Protein AF-A0A618RJZ1-F1 (afdb_monomer_lite)

Radius of gyration: 11.88 Å; chains: 1; bounding box: 30×20×28 Å

Sequence (57 aa):
MAIILGGDDSAPLKLMSAGKCVLGLWYHGQGKRAYLHLPVFHSLGEIHSLYHEMIKK

Structure (mmCIF, N/CA/C/O backbone):
data_AF-A0A618RJZ1-F1
#
_entry.id   AF-A0A618RJZ1-F1
#
loop_
_atom_site.group_PDB
_atom_site.id
_atom_site.type_symbol
_atom_site.label_atom_id
_atom_site.label_alt_id
_atom_site.label_comp_id
_atom_site.label_asym_id
_atom_site.label_entity_id
_atom_site.label_seq_id
_atom_site.pdbx_PDB_ins_code
_atom_site.Cartn_x
_atom_site.Cartn_y
_atom_site.Cartn_z
_atom_site.occupancy
_atom_site.B_iso_or_equiv
_atom_site.auth_seq_id
_atom_site.auth_comp_id
_atom_site.auth_asym_id
_atom_site.auth_atom_id
_atom_site.pdbx_PDB_model_num
ATOM 1 N N . MET A 1 1 ? -12.820 -6.871 -10.345 1.00 33.03 1 MET A N 1
ATOM 2 C CA . MET A 1 1 ? -11.806 -7.530 -11.192 1.00 33.03 1 MET A CA 1
ATOM 3 C C . MET A 1 1 ? -10.479 -7.446 -10.449 1.00 33.03 1 MET A C 1
ATOM 5 O O . MET A 1 1 ? -9.919 -6.362 -10.377 1.00 33.03 1 MET A O 1
ATOM 9 N N . ALA A 1 2 ? -10.044 -8.518 -9.787 1.00 41.16 2 ALA A N 1
ATOM 10 C CA . ALA A 1 2 ? -8.745 -8.551 -9.115 1.00 41.16 2 ALA A CA 1
ATOM 11 C C . ALA A 1 2 ? -7.767 -9.265 -10.048 1.00 41.16 2 ALA A C 1
ATOM 13 O O . ALA A 1 2 ? -7.923 -10.457 -10.300 1.00 41.16 2 ALA A O 1
ATOM 14 N N . ILE A 1 3 ? -6.824 -8.521 -10.620 1.00 51.56 3 ILE A N 1
ATOM 15 C CA . ILE A 1 3 ? -5.765 -9.096 -11.446 1.00 51.56 3 ILE A CA 1
ATOM 16 C C . ILE A 1 3 ? -4.622 -9.421 -10.489 1.00 51.56 3 ILE A C 1
ATOM 18 O O . ILE A 1 3 ? -3.912 -8.524 -10.039 1.00 51.56 3 ILE A O 1
ATOM 22 N N . ILE A 1 4 ? -4.493 -10.694 -10.121 1.00 55.97 4 ILE A N 1
ATOM 23 C CA . ILE A 1 4 ? -3.287 -11.199 -9.465 1.00 55.97 4 ILE A CA 1
ATOM 24 C C . ILE A 1 4 ? -2.278 -11.433 -10.593 1.00 55.97 4 ILE A C 1
ATOM 26 O O . ILE A 1 4 ? -2.401 -12.398 -11.344 1.00 55.97 4 ILE A O 1
ATOM 30 N N . LEU A 1 5 ? -1.343 -10.496 -10.767 1.00 54.88 5 LEU A N 1
ATOM 31 C CA . LEU A 1 5 ? -0.266 -10.579 -11.758 1.00 54.88 5 LEU A CA 1
ATOM 32 C C . LEU A 1 5 ? 0.765 -11.612 -11.278 1.00 54.88 5 LEU A C 1
ATOM 34 O O . LEU A 1 5 ? 1.686 -11.293 -10.534 1.00 54.88 5 LEU A O 1
ATOM 38 N N . GLY A 1 6 ? 0.540 -12.871 -11.654 1.00 45.97 6 GLY A N 1
ATOM 39 C CA . GLY A 1 6 ? 1.457 -14.001 -11.470 1.00 45.97 6 GLY A CA 1
ATOM 40 C C . GLY A 1 6 ? 2.281 -14.291 -12.727 1.00 45.97 6 GLY A C 1
ATOM 41 O O . GLY A 1 6 ? 2.416 -15.450 -13.106 1.00 45.97 6 GLY A O 1
ATOM 42 N N . GLY A 1 7 ? 2.757 -13.248 -13.407 1.00 47.41 7 GLY A N 1
ATOM 43 C CA . GLY A 1 7 ? 3.647 -13.333 -14.565 1.00 47.41 7 GLY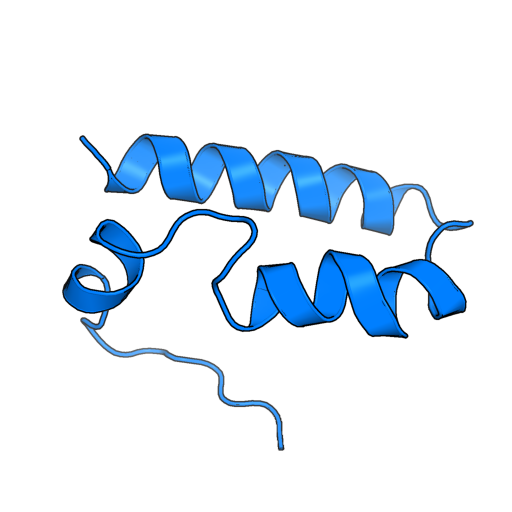 A CA 1
ATOM 44 C C . GLY A 1 7 ? 4.920 -12.531 -14.315 1.00 47.41 7 GLY A C 1
ATOM 45 O O . GLY A 1 7 ? 4.953 -11.704 -13.405 1.00 47.41 7 GLY A O 1
ATOM 46 N N . ASP A 1 8 ? 5.964 -12.789 -15.102 1.00 54.25 8 ASP A N 1
ATOM 47 C CA . ASP A 1 8 ? 7.268 -12.104 -15.095 1.00 54.25 8 ASP A CA 1
ATOM 48 C C . ASP A 1 8 ? 7.151 -10.628 -15.564 1.00 54.25 8 ASP A C 1
ATOM 50 O O . ASP A 1 8 ? 7.791 -10.173 -16.505 1.00 54.25 8 ASP A O 1
ATOM 54 N N . ASP A 1 9 ? 6.270 -9.869 -14.906 1.00 56.19 9 ASP A N 1
ATOM 55 C CA . ASP A 1 9 ? 5.858 -8.492 -15.201 1.00 56.19 9 ASP A CA 1
ATOM 56 C C . ASP A 1 9 ? 6.610 -7.485 -14.313 1.00 56.19 9 ASP A C 1
ATOM 58 O O . ASP A 1 9 ? 6.177 -6.351 -14.079 1.00 56.19 9 ASP A O 1
ATOM 62 N N . SER A 1 10 ? 7.763 -7.892 -13.780 1.00 56.34 10 SER A N 1
ATOM 63 C CA . SER A 1 10 ? 8.586 -7.040 -12.921 1.00 56.34 10 SER A CA 1
ATOM 64 C C . SER A 1 10 ? 9.130 -5.819 -13.675 1.00 56.34 10 SER A C 1
ATOM 66 O O . SER A 1 10 ? 9.347 -4.772 -13.068 1.00 56.34 10 SER A O 1
ATOM 68 N N . ALA A 1 11 ? 9.276 -5.902 -15.003 1.00 55.19 11 ALA A N 1
ATOM 69 C CA . ALA A 1 11 ? 9.785 -4.822 -15.849 1.00 55.19 11 ALA A CA 1
ATOM 70 C C . ALA A 1 11 ? 8.910 -3.543 -15.834 1.00 55.19 11 ALA A C 1
ATOM 72 O O . ALA A 1 11 ? 9.444 -2.471 -15.531 1.00 55.19 11 ALA A O 1
ATOM 73 N N . PRO A 1 12 ? 7.583 -3.590 -16.087 1.00 57.88 12 PRO A N 1
ATOM 74 C CA . PRO A 1 12 ? 6.724 -2.412 -15.930 1.00 57.88 12 PRO A CA 1
ATOM 75 C C . PRO A 1 12 ? 6.608 -1.940 -14.470 1.00 57.88 12 PRO A C 1
ATOM 77 O O . PRO A 1 12 ? 6.552 -0.734 -14.222 1.00 57.88 12 PRO A O 1
ATOM 80 N N . LEU A 1 13 ? 6.648 -2.852 -13.490 1.00 57.41 13 LEU A N 1
ATOM 81 C CA . LEU A 1 13 ? 6.663 -2.500 -12.062 1.00 57.41 13 LEU A CA 1
ATOM 82 C C . LEU A 1 13 ? 7.945 -1.770 -11.633 1.00 57.41 13 LEU A C 1
ATOM 84 O O . LEU A 1 13 ? 7.881 -0.891 -10.774 1.00 57.41 13 LEU A O 1
ATOM 88 N N . LYS A 1 14 ? 9.089 -2.081 -12.253 1.00 58.09 14 LYS A N 1
ATOM 89 C CA . LYS A 1 14 ? 10.387 -1.437 -12.003 1.00 58.09 14 LYS A CA 1
ATOM 90 C C . LYS A 1 14 ? 10.384 0.043 -12.400 1.00 58.09 14 LYS A C 1
ATOM 92 O O . LYS A 1 14 ? 11.019 0.861 -11.734 1.00 58.09 14 LYS A O 1
ATOM 97 N N . LEU A 1 15 ? 9.622 0.409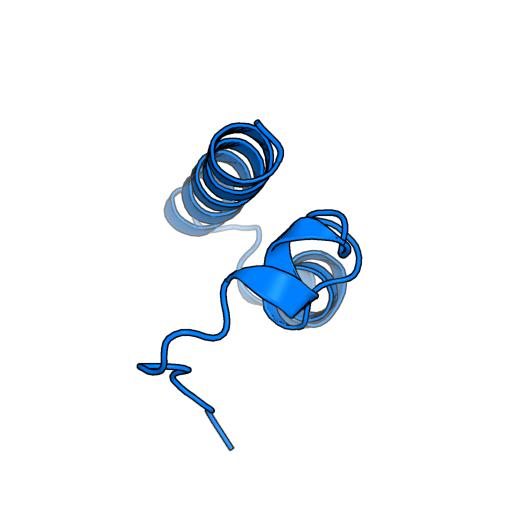 -13.436 1.00 62.00 15 LEU A N 1
ATOM 98 C CA . LEU A 1 15 ? 9.463 1.802 -13.872 1.00 62.00 15 LEU A CA 1
ATOM 99 C C . LEU A 1 15 ? 8.451 2.592 -13.027 1.00 62.00 15 LEU A C 1
ATOM 101 O O . LEU A 1 15 ? 8.557 3.815 -12.910 1.00 62.00 15 LEU A O 1
ATOM 105 N N . MET A 1 16 ? 7.450 1.921 -12.454 1.00 70.88 16 MET A N 1
ATOM 106 C CA . MET A 1 16 ? 6.388 2.585 -11.701 1.00 70.88 16 MET A CA 1
ATOM 107 C C . MET A 1 16 ? 6.801 2.817 -10.242 1.00 70.88 16 MET A C 1
ATOM 109 O O . MET A 1 16 ? 7.306 1.935 -9.551 1.00 70.88 16 MET A O 1
ATOM 113 N N . SER A 1 17 ? 6.581 4.032 -9.734 1.00 80.38 17 SER A N 1
ATOM 114 C CA . SER A 1 17 ? 6.730 4.302 -8.302 1.00 80.38 17 SER A CA 1
ATOM 115 C C . SER A 1 17 ? 5.596 3.650 -7.506 1.00 80.38 17 SER A C 1
ATOM 117 O O . SER A 1 17 ? 4.485 3.498 -8.019 1.00 80.38 17 SER A O 1
ATOM 119 N N . ALA A 1 18 ? 5.847 3.352 -6.227 1.00 84.88 18 ALA A N 1
ATOM 120 C CA . ALA A 1 18 ? 4.853 2.773 -5.320 1.00 84.88 18 ALA A CA 1
ATOM 121 C C . ALA A 1 18 ? 3.533 3.567 -5.268 1.00 84.88 18 ALA A C 1
ATOM 123 O O . ALA A 1 18 ? 2.473 2.988 -5.090 1.00 84.88 18 ALA A O 1
ATOM 124 N N . GLY A 1 19 ? 3.561 4.886 -5.483 1.00 86.56 19 GLY A N 1
ATOM 125 C CA . GLY A 1 19 ? 2.347 5.711 -5.516 1.00 86.56 19 GLY A CA 1
ATOM 126 C C . GLY A 1 19 ? 1.545 5.649 -6.823 1.00 86.56 19 GLY A C 1
ATOM 127 O O . GLY A 1 19 ? 0.415 6.128 -6.855 1.00 86.56 19 GLY A O 1
ATOM 128 N N . LYS A 1 20 ? 2.110 5.104 -7.909 1.00 87.88 20 LYS A N 1
ATOM 129 C CA . LYS A 1 20 ? 1.487 5.095 -9.246 1.00 87.88 20 LYS A CA 1
ATOM 130 C C . LYS A 1 20 ? 1.050 3.712 -9.720 1.00 87.88 20 LYS A C 1
ATOM 132 O O . LYS A 1 20 ? 0.287 3.636 -10.679 1.00 87.88 20 LYS A O 1
ATOM 137 N N . CYS A 1 21 ? 1.520 2.632 -9.099 1.00 89.50 21 CYS A N 1
ATOM 138 C CA . CYS A 1 21 ? 1.059 1.290 -9.443 1.00 89.50 21 CYS A CA 1
ATOM 139 C C . CYS A 1 21 ? -0.417 1.092 -9.039 1.00 89.50 21 CYS A C 1
ATOM 141 O O . CYS A 1 21 ? -0.969 1.854 -8.240 1.00 89.50 21 CYS A O 1
ATOM 143 N N . VAL A 1 22 ? -1.062 0.051 -9.576 1.00 91.06 22 VAL A N 1
ATOM 144 C CA . VAL A 1 22 ? -2.486 -0.247 -9.318 1.00 91.06 22 VAL A CA 1
ATOM 145 C C . VAL A 1 22 ? -2.777 -0.341 -7.817 1.00 91.06 22 VAL A C 1
ATOM 147 O O . VAL A 1 22 ? -3.756 0.236 -7.340 1.00 91.06 22 VAL A O 1
ATOM 150 N N . LEU A 1 23 ? -1.893 -1.006 -7.063 1.00 92.19 23 LEU A N 1
ATOM 151 C CA . LEU A 1 23 ? -2.027 -1.117 -5.614 1.00 92.19 23 LEU A CA 1
ATOM 152 C C . LEU A 1 23 ? -1.851 0.238 -4.919 1.00 92.19 23 LEU A C 1
ATOM 154 O O . LEU A 1 23 ? -2.627 0.549 -4.025 1.00 92.19 23 LEU A O 1
ATOM 158 N N . GLY A 1 24 ? -0.895 1.065 -5.345 1.00 93.00 24 GLY A N 1
ATOM 159 C CA . GLY A 1 24 ? -0.671 2.409 -4.806 1.00 93.00 24 GLY A CA 1
ATOM 160 C C . GLY A 1 24 ? -1.860 3.345 -5.000 1.00 93.00 24 GLY A C 1
ATOM 161 O O . GLY A 1 24 ? -2.290 4.017 -4.060 1.00 93.00 24 GLY A O 1
ATOM 162 N N . LEU A 1 25 ? -2.446 3.340 -6.200 1.00 94.38 25 LEU A N 1
ATOM 163 C CA . LEU A 1 25 ? -3.648 4.118 -6.510 1.00 94.38 25 LEU A CA 1
ATOM 164 C C . LEU A 1 25 ? -4.838 3.678 -5.650 1.00 94.38 25 LEU A C 1
ATOM 166 O O . LEU A 1 25 ? -5.564 4.516 -5.111 1.00 94.38 25 LEU A O 1
ATOM 170 N N . TRP A 1 26 ? -5.021 2.368 -5.470 1.00 95.62 26 TRP A N 1
ATOM 171 C CA . TRP A 1 26 ? -6.045 1.846 -4.570 1.00 95.62 26 TRP A CA 1
ATOM 172 C C . TRP A 1 26 ? -5.755 2.198 -3.105 1.00 95.62 26 TRP A C 1
ATOM 174 O O . TRP A 1 26 ? -6.657 2.671 -2.410 1.00 95.62 26 TRP A O 1
ATOM 184 N N . TYR A 1 27 ? -4.507 2.032 -2.656 1.00 95.62 27 TYR A N 1
ATOM 185 C CA . TYR A 1 27 ? -4.059 2.281 -1.288 1.00 95.62 27 TYR A CA 1
ATOM 186 C C . TYR A 1 27 ? -4.346 3.723 -0.873 1.00 95.62 27 TYR A C 1
ATOM 188 O O . TYR A 1 27 ? -5.005 3.950 0.136 1.00 95.62 27 TYR A O 1
ATOM 196 N N . HIS A 1 28 ? -3.946 4.704 -1.686 1.00 95.31 28 HIS A N 1
ATOM 197 C CA . HIS A 1 28 ? -4.192 6.120 -1.401 1.00 95.31 28 HIS A CA 1
ATOM 198 C C . HIS A 1 28 ? -5.635 6.574 -1.685 1.00 95.31 28 HIS A C 1
ATOM 200 O O . HIS A 1 28 ? -6.046 7.626 -1.192 1.00 95.31 28 HIS A O 1
ATOM 206 N N . GLY A 1 29 ? -6.405 5.797 -2.453 1.00 95.44 29 GLY A N 1
ATOM 207 C CA . GLY A 1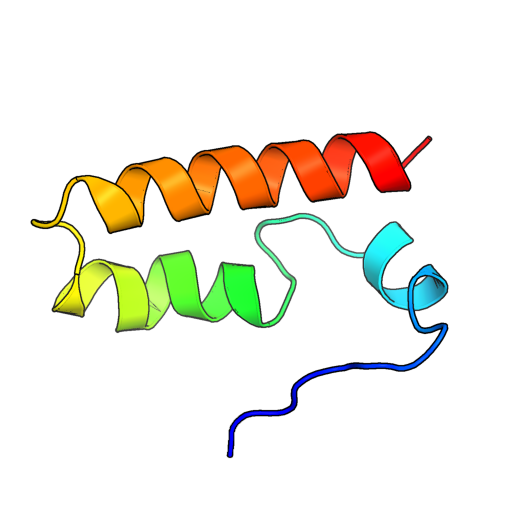 29 ? -7.792 6.076 -2.813 1.00 95.44 29 GLY A CA 1
ATOM 208 C C . GLY A 1 29 ? -8.804 5.334 -1.938 1.00 95.44 29 GLY A C 1
ATOM 209 O O . GLY A 1 29 ? -9.020 5.666 -0.770 1.00 95.44 29 GLY A O 1
ATOM 210 N N . GLN A 1 30 ? -9.487 4.352 -2.535 1.00 96.31 30 GLN A N 1
ATOM 211 C CA . GLN A 1 30 ? -10.571 3.610 -1.883 1.00 96.31 30 GLN A CA 1
ATOM 212 C C . GLN A 1 30 ? -10.092 2.822 -0.657 1.00 96.31 30 GLN A C 1
ATOM 214 O O . GLN A 1 30 ? -10.802 2.789 0.347 1.00 96.31 30 GLN A O 1
ATOM 219 N N . GLY A 1 31 ? -8.893 2.234 -0.717 1.00 95.56 31 GLY A N 1
ATOM 220 C CA . GLY A 1 31 ? -8.311 1.457 0.374 1.00 95.56 31 GLY A CA 1
ATOM 221 C C . GLY A 1 31 ? -8.190 2.283 1.652 1.00 95.56 31 GLY A C 1
ATOM 222 O O . GLY A 1 31 ? -8.721 1.891 2.687 1.00 95.56 31 GLY A O 1
ATOM 223 N N . LYS A 1 32 ? -7.606 3.485 1.563 1.00 97.06 32 LYS A N 1
ATOM 224 C CA . LYS A 1 32 ? -7.500 4.408 2.702 1.00 97.06 32 LYS A CA 1
ATOM 225 C C . LYS A 1 32 ? -8.864 4.758 3.295 1.00 97.06 32 LYS A C 1
ATOM 227 O O . LYS A 1 32 ? -9.012 4.767 4.509 1.00 97.06 32 LYS A O 1
ATOM 232 N N . ARG A 1 33 ? -9.879 5.028 2.469 1.00 97.56 33 ARG A N 1
ATOM 233 C CA . ARG A 1 33 ? -11.217 5.380 2.983 1.00 97.56 33 ARG A CA 1
ATOM 234 C C . ARG A 1 33 ? -11.867 4.239 3.765 1.00 97.56 33 ARG A C 1
ATOM 236 O O . ARG A 1 33 ? -12.537 4.505 4.753 1.00 97.56 33 ARG A O 1
ATOM 243 N N . ALA A 1 34 ? -11.683 2.999 3.320 1.00 97.31 34 ALA A N 1
ATOM 244 C CA . ALA A 1 34 ? -12.333 1.841 3.924 1.00 97.31 34 ALA A CA 1
ATOM 245 C C . ALA A 1 34 ? -11.542 1.246 5.101 1.00 97.31 34 ALA A C 1
ATOM 247 O O . ALA A 1 34 ? -12.148 0.780 6.061 1.00 97.31 34 ALA A O 1
ATOM 248 N N . TYR A 1 35 ? -10.206 1.270 5.051 1.00 97.38 35 TYR A N 1
ATOM 249 C CA . TYR A 1 35 ? -9.368 0.406 5.893 1.00 97.38 35 TYR A CA 1
ATOM 250 C C . TYR A 1 35 ? -8.297 1.135 6.710 1.00 97.38 35 TYR A C 1
ATOM 252 O O . TYR A 1 35 ? -7.562 0.473 7.434 1.00 97.38 35 TYR A O 1
ATOM 260 N N . LEU A 1 36 ? -8.216 2.473 6.669 1.00 96.81 36 LEU A N 1
ATOM 261 C CA . LEU A 1 36 ? -7.211 3.236 7.434 1.00 96.81 36 LEU A CA 1
ATOM 262 C C . LEU A 1 36 ? -7.252 2.971 8.948 1.00 96.81 36 LEU A C 1
ATOM 264 O O . LEU A 1 36 ? -6.257 3.161 9.626 1.00 96.81 36 LEU A O 1
ATOM 268 N N . HIS A 1 37 ?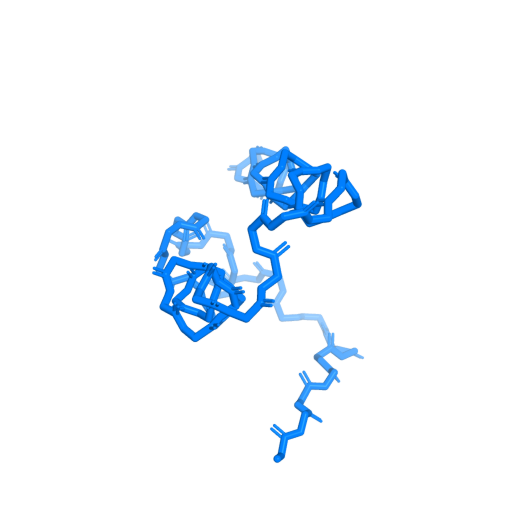 -8.384 2.526 9.488 1.00 96.88 37 HIS A N 1
ATOM 269 C CA . HIS A 1 37 ? -8.515 2.195 10.907 1.00 96.88 37 HIS A CA 1
ATOM 270 C C . HIS A 1 37 ? -7.864 0.853 11.293 1.00 96.88 37 HIS A C 1
ATOM 272 O O . HIS A 1 37 ? -7.788 0.535 12.477 1.00 96.88 37 HIS A O 1
ATOM 278 N N . LEU A 1 38 ? -7.430 0.042 10.322 1.00 97.69 38 LEU A N 1
ATOM 279 C CA . LEU A 1 38 ? -6.861 -1.278 10.572 1.00 97.69 38 LEU A CA 1
ATOM 280 C C . LEU A 1 38 ? -5.325 -1.218 10.597 1.00 97.69 38 LEU A C 1
ATOM 282 O O . LEU A 1 38 ? -4.721 -0.808 9.605 1.00 97.69 38 LEU A O 1
ATOM 286 N N . PRO A 1 39 ? -4.660 -1.729 11.651 1.00 97.12 39 PRO A N 1
ATOM 287 C CA . PRO A 1 39 ? -3.197 -1.776 11.720 1.00 97.12 39 PRO A CA 1
ATOM 288 C C . PRO A 1 39 ? -2.551 -2.503 10.532 1.00 97.12 39 PRO A C 1
ATOM 290 O O . PRO A 1 39 ? -1.556 -2.041 9.983 1.00 97.12 39 PRO A O 1
ATOM 293 N N . VAL A 1 40 ? -3.167 -3.595 10.064 1.00 96.19 40 VAL A N 1
ATOM 294 C CA . VAL A 1 40 ? -2.674 -4.364 8.906 1.00 96.19 40 VAL A CA 1
ATOM 295 C C . VAL A 1 40 ? -2.656 -3.541 7.614 1.00 96.19 40 VAL A C 1
ATOM 297 O O . VAL A 1 40 ? -1.805 -3.756 6.753 1.00 96.19 40 VAL A O 1
ATOM 300 N N . PHE A 1 41 ? -3.556 -2.562 7.481 1.00 97.12 41 PHE A N 1
ATOM 301 C CA . PHE A 1 41 ? -3.569 -1.668 6.329 1.00 97.12 41 PHE A CA 1
ATOM 302 C C . PHE A 1 41 ? -2.350 -0.737 6.335 1.00 97.12 41 PHE A C 1
ATOM 304 O O . PHE A 1 41 ? -1.783 -0.465 5.281 1.00 97.12 41 PHE A O 1
ATOM 311 N N . HIS A 1 42 ? -1.886 -0.294 7.505 1.00 96.50 42 HIS A N 1
ATOM 312 C CA . HIS A 1 42 ? -0.641 0.470 7.603 1.00 96.50 42 HIS A CA 1
ATOM 313 C C . HIS A 1 42 ? 0.566 -0.375 7.182 1.00 96.50 42 HIS A C 1
ATOM 315 O O . HIS A 1 42 ? 1.304 0.036 6.286 1.00 96.50 42 HIS A O 1
ATOM 321 N N . SER A 1 43 ? 0.695 -1.589 7.727 1.00 97.06 43 SER A N 1
ATOM 322 C CA . SER A 1 43 ? 1.788 -2.509 7.382 1.00 97.06 43 SER A CA 1
ATOM 323 C C . SER A 1 43 ? 1.818 -2.867 5.892 1.00 97.06 43 SER A C 1
ATOM 325 O O . SER A 1 43 ? 2.891 -2.991 5.306 1.00 97.06 43 SER A O 1
ATOM 327 N N . LEU A 1 44 ? 0.653 -2.978 5.244 1.00 95.50 44 LEU A N 1
ATOM 328 C CA . LEU A 1 44 ? 0.568 -3.205 3.800 1.00 95.50 44 LEU A CA 1
ATOM 329 C C . LEU A 1 44 ? 1.266 -2.092 2.999 1.00 95.50 44 LEU A C 1
ATOM 331 O O . LEU A 1 44 ? 1.977 -2.388 2.041 1.00 95.50 44 LEU A O 1
ATOM 335 N N . GLY A 1 45 ? 1.080 -0.826 3.384 1.00 93.25 45 GLY A N 1
ATOM 336 C CA . GLY A 1 45 ? 1.706 0.319 2.714 1.00 93.25 45 GLY A CA 1
ATOM 337 C C . GLY A 1 45 ? 3.231 0.338 2.849 1.00 93.25 45 GLY A C 1
ATOM 338 O O . GLY A 1 45 ? 3.935 0.645 1.882 1.00 93.25 45 GLY A O 1
ATOM 339 N N . GLU A 1 46 ? 3.740 -0.038 4.023 1.00 95.06 46 GLU A N 1
ATOM 340 C CA . GLU A 1 46 ? 5.178 -0.144 4.302 1.00 95.06 46 GLU A CA 1
ATOM 341 C C . GLU A 1 46 ? 5.826 -1.258 3.474 1.00 95.06 46 GLU A C 1
ATOM 343 O O . GLU A 1 46 ? 6.769 -1.004 2.723 1.00 95.06 46 GLU A O 1
ATOM 348 N N . ILE A 1 47 ? 5.269 -2.473 3.532 1.00 94.75 47 ILE A N 1
ATOM 349 C CA . ILE A 1 47 ? 5.778 -3.635 2.786 1.00 94.75 47 ILE A CA 1
ATOM 350 C C . ILE A 1 47 ? 5.733 -3.369 1.278 1.00 94.75 47 ILE A C 1
ATOM 352 O O . ILE A 1 47 ? 6.682 -3.677 0.559 1.00 94.75 47 ILE A O 1
ATOM 356 N N . HIS A 1 48 ? 4.651 -2.760 0.791 1.00 93.75 48 HIS A N 1
ATOM 357 C CA . HIS A 1 48 ? 4.516 -2.391 -0.613 1.00 93.75 48 HIS A CA 1
ATOM 358 C C . HIS A 1 48 ? 5.593 -1.392 -1.065 1.00 93.75 48 HIS A C 1
ATOM 360 O O . HIS A 1 48 ? 6.166 -1.543 -2.147 1.00 93.75 48 HIS A O 1
ATOM 366 N N . SER A 1 49 ? 5.898 -0.392 -0.236 1.00 90.75 49 SER A N 1
ATOM 367 C CA . SER A 1 49 ? 6.944 0.589 -0.536 1.00 90.75 49 SER A CA 1
ATOM 368 C C . SER A 1 49 ? 8.325 -0.071 -0.582 1.00 90.75 49 SER A C 1
ATOM 370 O O . SER A 1 49 ? 9.050 0.115 -1.559 1.00 90.75 49 SER A O 1
ATOM 372 N N . LEU A 1 50 ? 8.637 -0.921 0.404 1.00 91.50 50 LEU A N 1
ATOM 373 C CA . LEU A 1 50 ? 9.883 -1.694 0.460 1.00 91.50 50 LEU A CA 1
ATOM 374 C C . LEU A 1 50 ? 10.053 -2.606 -0.760 1.00 91.50 50 LEU A C 1
ATOM 376 O O . LEU A 1 50 ? 11.142 -2.694 -1.325 1.00 91.50 50 LEU A O 1
ATOM 380 N N . TYR A 1 51 ? 8.979 -3.257 -1.213 1.00 88.94 51 TYR A N 1
ATOM 381 C CA . TYR A 1 51 ? 9.015 -4.079 -2.422 1.00 88.94 51 TYR A CA 1
ATOM 382 C C . TYR A 1 51 ? 9.461 -3.269 -3.646 1.00 88.94 51 TYR A C 1
ATOM 384 O O . TYR A 1 51 ? 10.366 -3.691 -4.365 1.00 88.94 51 TYR A O 1
ATOM 392 N N . HIS A 1 52 ? 8.897 -2.072 -3.846 1.00 87.44 52 HIS A N 1
ATOM 393 C CA . HIS A 1 52 ? 9.296 -1.189 -4.944 1.00 87.44 52 HIS A CA 1
ATOM 394 C C . HIS A 1 52 ? 10.748 -0.703 -4.839 1.00 87.44 52 HIS A C 1
ATOM 396 O O . HIS A 1 52 ? 11.395 -0.513 -5.867 1.00 87.44 52 HIS A O 1
ATOM 402 N N . GLU A 1 53 ? 11.276 -0.495 -3.633 1.00 87.44 53 GLU A N 1
ATOM 403 C CA . GLU A 1 53 ? 12.694 -0.166 -3.440 1.00 87.44 53 GLU A CA 1
ATOM 404 C C . GLU A 1 53 ? 13.609 -1.336 -3.816 1.00 87.44 53 GLU A C 1
ATOM 406 O O . GLU A 1 53 ? 14.624 -1.130 -4.483 1.00 87.44 53 GLU A O 1
ATOM 411 N N . MET A 1 54 ? 13.229 -2.566 -3.455 1.00 86.62 54 MET A N 1
ATOM 412 C CA . MET A 1 54 ? 14.011 -3.768 -3.757 1.00 86.62 54 MET A CA 1
ATOM 413 C C . MET A 1 54 ? 14.081 -4.063 -5.256 1.00 86.62 54 MET A C 1
ATOM 415 O O . ME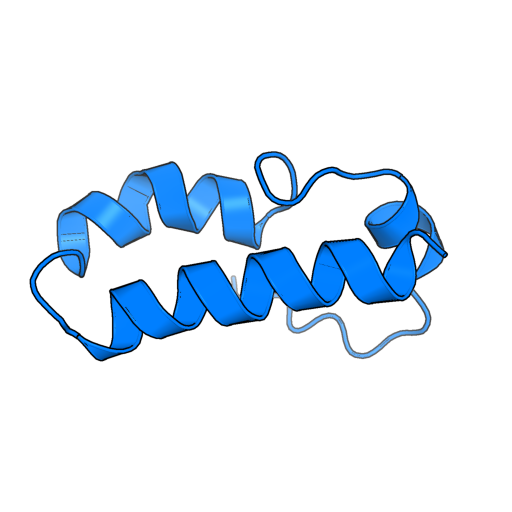T A 1 54 ? 15.154 -4.394 -5.753 1.00 86.62 54 MET A O 1
ATOM 419 N N . ILE A 1 55 ? 12.972 -3.918 -5.988 1.00 83.00 55 ILE A N 1
ATOM 420 C CA . ILE A 1 55 ? 12.940 -4.223 -7.429 1.00 83.00 55 ILE A CA 1
ATOM 421 C C . ILE A 1 55 ? 13.507 -3.103 -8.310 1.00 83.00 55 ILE A C 1
ATOM 423 O O . ILE A 1 55 ? 13.797 -3.345 -9.480 1.00 83.00 55 ILE A O 1
ATOM 427 N N . LYS A 1 56 ? 13.638 -1.875 -7.786 1.00 71.44 56 LYS A N 1
ATOM 428 C CA . LYS A 1 56 ? 14.250 -0.743 -8.504 1.00 71.44 56 LYS A CA 1
ATOM 429 C C . LYS A 1 56 ? 15.767 -0.864 -8.640 1.00 71.44 56 LYS A C 1
ATOM 431 O O . LYS A 1 56 ? 16.312 -0.252 -9.558 1.00 71.44 56 LYS A O 1
ATOM 436 N N . LYS A 1 57 ? 16.424 -1.622 -7.758 1.00 53.91 57 LYS A N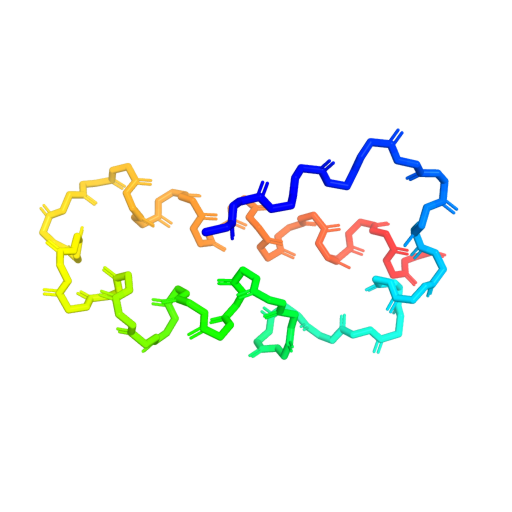 1
ATOM 437 C CA . LYS A 1 57 ? 17.834 -2.015 -7.903 1.00 53.91 57 LYS A CA 1
ATOM 438 C C . LYS A 1 57 ? 18.025 -2.936 -9.106 1.00 53.91 57 LYS A C 1
ATOM 440 O O . LYS A 1 57 ? 19.067 -2.804 -9.772 1.00 53.91 57 LYS A O 1
#

Secondary structure (DSSP, 8-state):
------SS-HHHHHHS-TTTSHHHHHIIIIIHHHHTTSHHHHHHHHHHHHHHHHHH-

Organism: Salmonella enterica (NCBI:txid28901)

Foldseek 3Di:
DDDPPPDPPLVVLLVDALCGDPVNVCLVPVVCVPDVVPPVSVVVSVVSNVVNVVSND

pLDDT: mean 80.88, std 18.88, range [33.03, 97.69]